Protein AF-A0A3P6DQB2-F1 (afdb_monomer_lite)

Structure (mmCIF, N/CA/C/O backbone):
data_AF-A0A3P6DQB2-F1
#
_entry.id   AF-A0A3P6DQB2-F1
#
loop_
_atom_site.group_PDB
_atom_site.id
_atom_site.type_symbol
_atom_site.label_atom_id
_atom_site.label_alt_id
_atom_site.label_comp_id
_atom_site.label_asym_id
_atom_site.label_entity_id
_atom_site.label_seq_id
_atom_site.pdbx_PDB_ins_code
_atom_site.Cartn_x
_atom_site.Cartn_y
_atom_site.Cartn_z
_atom_site.occupancy
_atom_site.B_iso_or_equiv
_atom_site.auth_seq_id
_atom_site.auth_comp_id
_atom_site.auth_asym_id
_atom_site.auth_atom_id
_atom_site.pdbx_PDB_model_num
ATOM 1 N N . MET A 1 1 ? -38.561 25.908 12.789 1.00 38.88 1 MET A N 1
ATOM 2 C CA . MET A 1 1 ? -37.422 25.007 12.507 1.00 38.88 1 MET A CA 1
ATOM 3 C C . MET A 1 1 ? -37.204 24.993 11.001 1.00 38.88 1 MET A C 1
ATOM 5 O O . MET A 1 1 ? -38.111 24.596 10.284 1.00 38.88 1 MET A O 1
ATOM 9 N N . ARG A 1 2 ? -36.082 25.537 10.513 1.00 34.03 2 ARG A N 1
ATOM 10 C CA . ARG A 1 2 ? -35.727 25.537 9.084 1.00 34.03 2 ARG A CA 1
ATOM 11 C C . ARG A 1 2 ? -34.991 24.234 8.777 1.00 34.03 2 ARG A C 1
ATOM 13 O O . ARG A 1 2 ? -33.963 23.963 9.385 1.00 34.03 2 ARG A O 1
ATOM 20 N N . ILE A 1 3 ? -35.547 23.441 7.874 1.00 56.62 3 ILE A N 1
ATOM 21 C CA . ILE A 1 3 ? -34.898 22.270 7.284 1.00 56.62 3 ILE A CA 1
ATOM 22 C C . ILE A 1 3 ? -34.013 22.753 6.131 1.00 56.62 3 ILE A C 1
ATOM 24 O O . ILE A 1 3 ? -34.502 23.400 5.207 1.00 56.62 3 ILE A O 1
ATOM 28 N N . ASN A 1 4 ? -32.710 22.488 6.212 1.00 58.38 4 ASN A N 1
ATOM 29 C CA . ASN A 1 4 ? -31.786 22.751 5.111 1.00 58.38 4 ASN A CA 1
ATOM 30 C C . ASN A 1 4 ? -32.036 21.707 4.012 1.00 58.38 4 ASN A C 1
ATOM 32 O O . ASN A 1 4 ? -32.092 20.516 4.333 1.00 58.38 4 ASN A O 1
ATOM 36 N N . PRO A 1 5 ? -32.186 22.106 2.740 1.00 48.09 5 PRO A N 1
ATOM 37 C CA . PRO A 1 5 ? -32.297 21.147 1.658 1.00 48.09 5 PRO A CA 1
ATOM 38 C C . PRO A 1 5 ? -30.951 20.438 1.500 1.00 48.09 5 PRO A C 1
ATOM 40 O O . PRO A 1 5 ? -29.894 21.067 1.464 1.00 48.09 5 PRO A O 1
ATOM 43 N N . ILE A 1 6 ? -31.006 19.111 1.430 1.00 51.44 6 ILE A N 1
ATOM 44 C CA . ILE A 1 6 ? -29.896 18.270 0.999 1.00 51.44 6 ILE A CA 1
ATOM 45 C C . ILE A 1 6 ? -29.652 18.637 -0.462 1.00 51.44 6 ILE A C 1
ATOM 47 O O . ILE A 1 6 ? -30.334 18.138 -1.357 1.00 51.44 6 ILE A O 1
ATOM 51 N N . THR A 1 7 ? -28.707 19.539 -0.714 1.00 47.84 7 THR A N 1
ATOM 52 C CA . THR A 1 7 ? -28.149 19.691 -2.050 1.00 47.84 7 THR A CA 1
ATOM 53 C C . THR A 1 7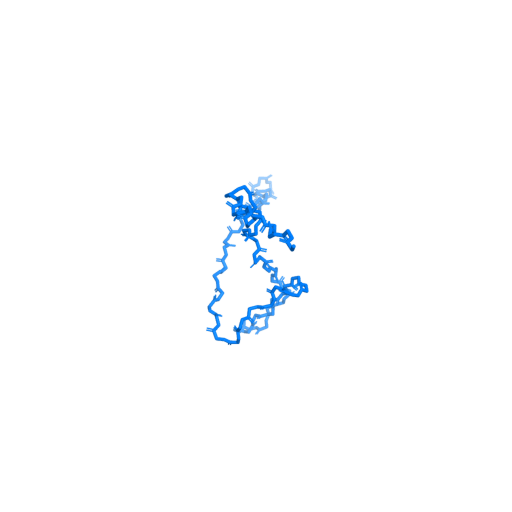 ? -27.286 18.460 -2.287 1.00 47.84 7 THR A C 1
ATOM 55 O O . THR A 1 7 ? -26.100 18.416 -1.966 1.00 47.84 7 THR A O 1
ATOM 58 N N . SER A 1 8 ? -27.910 17.401 -2.799 1.00 55.41 8 SER A N 1
ATOM 59 C CA . SER A 1 8 ? -27.217 16.334 -3.506 1.00 55.41 8 SER A CA 1
ATOM 60 C C . SER A 1 8 ? -26.687 16.930 -4.809 1.00 55.41 8 SER A C 1
ATOM 62 O O . SER A 1 8 ? -27.220 16.667 -5.885 1.00 55.41 8 SER A O 1
ATOM 64 N N . ASP A 1 9 ? -25.695 17.814 -4.697 1.00 51.56 9 ASP A N 1
ATOM 65 C CA . ASP A 1 9 ? -25.003 18.393 -5.834 1.00 51.56 9 ASP A CA 1
ATOM 66 C C . ASP A 1 9 ? -24.252 17.260 -6.544 1.00 51.56 9 ASP A C 1
ATOM 68 O O . ASP A 1 9 ? -23.266 16.743 -6.003 1.00 51.56 9 ASP A O 1
ATOM 72 N N . PRO A 1 10 ? -24.635 16.873 -7.776 1.00 54.94 10 PRO A N 1
ATOM 73 C CA . PRO A 1 10 ? -23.878 15.878 -8.532 1.00 54.94 10 PRO A CA 1
ATOM 74 C C . PRO A 1 10 ? -22.445 16.365 -8.820 1.00 54.94 10 PRO A C 1
ATOM 76 O O . PRO A 1 10 ? -21.554 15.553 -9.073 1.00 54.94 10 PRO A O 1
ATOM 79 N N . ALA A 1 11 ? -22.192 17.676 -8.696 1.00 48.22 11 ALA A N 1
ATOM 80 C CA . ALA A 1 11 ? -20.886 18.309 -8.852 1.00 48.22 11 ALA A CA 1
ATOM 81 C C . ALA A 1 11 ? -19.883 17.997 -7.720 1.00 48.22 11 ALA A C 1
ATOM 83 O O . ALA A 1 11 ? -18.675 18.095 -7.943 1.00 48.22 11 ALA A O 1
ATOM 84 N N . VAL A 1 12 ? -20.342 17.576 -6.532 1.00 48.62 12 VAL A N 1
ATOM 85 C CA . VAL A 1 12 ? -19.458 17.238 -5.394 1.00 48.62 12 VAL A CA 1
ATOM 86 C C . VAL A 1 12 ? -19.016 15.764 -5.416 1.00 48.62 12 VAL A C 1
ATOM 88 O O . VAL A 1 12 ? -18.062 15.390 -4.743 1.00 48.62 12 VAL A O 1
ATOM 91 N N . SER A 1 13 ? -19.601 14.926 -6.279 1.00 50.44 13 SER A N 1
ATOM 92 C CA . SER A 1 13 ? -19.243 13.499 -6.383 1.00 50.44 13 SER A CA 1
ATOM 93 C C . SER A 1 13 ? -18.080 13.184 -7.344 1.00 50.44 13 SER A C 1
ATOM 95 O O . SER A 1 13 ? -17.602 12.053 -7.394 1.00 50.44 13 SER A O 1
ATOM 97 N N . ILE A 1 14 ? -17.580 14.166 -8.107 1.00 48.97 14 ILE A N 1
ATOM 98 C CA . ILE A 1 14 ? -16.583 13.930 -9.177 1.00 48.97 14 ILE A CA 1
ATOM 99 C C . ILE A 1 14 ? -15.138 14.209 -8.710 1.00 48.97 14 ILE A C 1
ATOM 101 O O . ILE A 1 14 ? -14.183 13.882 -9.415 1.00 48.97 14 ILE A O 1
ATOM 105 N N . ARG A 1 15 ? -14.937 14.766 -7.506 1.00 49.28 15 ARG A N 1
ATOM 106 C CA . ARG A 1 15 ? -13.599 15.136 -6.997 1.00 49.28 15 ARG A CA 1
ATOM 107 C C . ARG A 1 15 ? -12.946 14.132 -6.042 1.00 49.28 15 ARG A C 1
ATOM 109 O O . ARG A 1 15 ? -11.756 14.262 -5.781 1.00 49.28 15 ARG A O 1
ATOM 116 N N . GLU A 1 16 ? -13.637 13.077 -5.617 1.00 56.69 16 GLU A N 1
ATOM 117 C CA . GLU A 1 16 ? -13.043 12.006 -4.798 1.00 56.69 16 GLU A CA 1
ATOM 118 C C . GLU A 1 16 ? -12.636 10.778 -5.632 1.00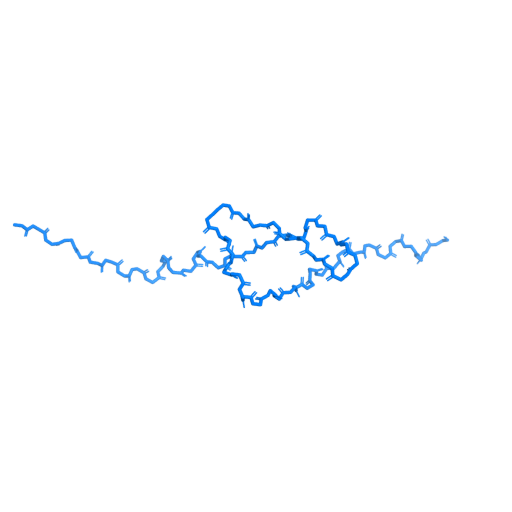 56.69 16 GLU A C 1
ATOM 120 O O . GLU A 1 16 ? -12.966 9.642 -5.318 1.00 56.69 16 GLU A O 1
ATOM 125 N N . LYS A 1 17 ? -11.922 10.975 -6.744 1.00 57.50 17 LYS A N 1
ATOM 126 C CA . LYS A 1 17 ? -11.511 9.860 -7.623 1.00 57.50 17 LYS A CA 1
ATOM 127 C C . LYS A 1 17 ? -10.147 9.248 -7.312 1.00 57.50 17 LYS A C 1
ATOM 129 O O . LYS A 1 17 ? -9.679 8.417 -8.084 1.00 57.50 17 LYS A O 1
ATOM 134 N N . ASN A 1 18 ? -9.495 9.627 -6.214 1.00 66.00 18 ASN A N 1
ATOM 135 C CA . ASN A 1 18 ? -8.068 9.350 -6.060 1.00 66.00 18 ASN A CA 1
ATOM 136 C C . ASN A 1 18 ? -7.703 8.736 -4.700 1.00 66.00 18 ASN A C 1
ATOM 138 O O . ASN A 1 18 ? -6.901 9.306 -3.965 1.00 66.00 18 ASN A O 1
ATOM 142 N N . ASN A 1 19 ? -8.199 7.530 -4.398 1.00 80.75 19 ASN A N 1
ATOM 143 C CA . ASN A 1 19 ? -7.569 6.643 -3.399 1.00 80.75 19 ASN A CA 1
ATOM 144 C C . ASN A 1 19 ? -6.273 6.042 -3.980 1.00 80.75 19 ASN A C 1
ATOM 146 O O . ASN A 1 19 ? -6.094 4.828 -4.036 1.00 80.75 19 ASN A O 1
ATOM 150 N N . LEU A 1 20 ? -5.410 6.902 -4.520 1.00 90.00 20 LEU A N 1
ATOM 151 C CA . LEU A 1 20 ? -4.160 6.515 -5.154 1.00 90.00 20 LEU A CA 1
ATOM 152 C C . LEU A 1 20 ? -3.063 6.510 -4.093 1.00 90.00 20 LEU A C 1
ATOM 154 O O . LEU A 1 20 ? -2.829 7.518 -3.426 1.00 90.00 20 LEU A O 1
ATOM 158 N N . GLY A 1 21 ? -2.402 5.367 -3.958 1.00 90.94 21 GLY A N 1
ATOM 159 C CA . GLY A 1 21 ? -1.180 5.220 -3.180 1.00 90.94 21 GLY A CA 1
ATOM 160 C C . GLY A 1 21 ? 0.054 5.265 -4.075 1.00 90.94 21 GLY A C 1
ATOM 161 O O . GLY A 1 21 ? -0.039 5.239 -5.306 1.00 90.94 21 GLY A O 1
ATOM 162 N N . ARG A 1 22 ? 1.226 5.316 -3.450 1.00 92.00 22 ARG A N 1
ATOM 163 C CA . ARG A 1 22 ? 2.515 5.130 -4.124 1.00 92.00 22 ARG A CA 1
ATOM 164 C C . ARG A 1 22 ? 3.223 3.929 -3.523 1.00 92.00 22 ARG A C 1
ATOM 166 O O . ARG A 1 22 ? 3.134 3.698 -2.320 1.00 92.00 22 ARG A O 1
ATOM 173 N N . ILE A 1 23 ? 3.933 3.188 -4.365 1.00 93.38 23 ILE A N 1
ATOM 174 C CA . ILE A 1 23 ? 4.823 2.123 -3.906 1.00 93.38 23 ILE A CA 1
ATOM 175 C C . ILE A 1 23 ? 5.970 2.785 -3.140 1.00 93.38 23 ILE A C 1
ATOM 177 O O . ILE A 1 23 ? 6.651 3.650 -3.691 1.00 93.38 23 ILE A O 1
ATOM 181 N N . ALA A 1 24 ? 6.139 2.412 -1.874 1.00 94.25 24 ALA A N 1
ATOM 182 C CA . ALA A 1 24 ? 7.207 2.912 -1.018 1.00 94.25 24 ALA A CA 1
ATOM 183 C C . ALA A 1 24 ? 8.431 1.994 -1.089 1.00 94.25 24 ALA A C 1
ATOM 185 O O . ALA A 1 24 ? 9.554 2.477 -1.220 1.00 94.25 24 ALA A O 1
ATOM 186 N N . GLN A 1 25 ? 8.205 0.677 -1.046 1.00 96.06 25 GLN A N 1
ATOM 187 C CA . GLN A 1 25 ? 9.273 -0.316 -1.035 1.00 96.06 25 GLN A CA 1
ATOM 188 C C . GLN A 1 25 ? 8.802 -1.667 -1.583 1.00 96.06 25 GLN A C 1
ATOM 190 O O . GLN A 1 25 ? 7.628 -2.014 -1.486 1.00 96.06 25 GLN A O 1
ATOM 195 N N . ILE A 1 26 ? 9.740 -2.432 -2.145 1.00 95.31 26 ILE A N 1
ATOM 196 C CA . ILE A 1 26 ? 9.547 -3.813 -2.600 1.00 95.31 26 ILE A CA 1
ATOM 197 C C . ILE A 1 26 ? 10.576 -4.689 -1.872 1.00 95.31 26 ILE A C 1
ATOM 199 O O . ILE A 1 26 ? 11.777 -4.461 -2.020 1.00 95.31 26 ILE A O 1
ATOM 203 N N . ILE A 1 27 ? 10.123 -5.678 -1.092 1.00 95.62 27 ILE A N 1
ATOM 204 C CA . ILE A 1 27 ? 10.975 -6.665 -0.407 1.00 95.62 27 ILE A CA 1
ATOM 205 C C . ILE A 1 27 ? 10.557 -8.069 -0.844 1.00 95.62 27 ILE A C 1
ATOM 207 O O . ILE A 1 27 ? 9.639 -8.674 -0.289 1.00 95.62 27 ILE A O 1
ATOM 211 N N . GLY A 1 28 ? 11.240 -8.610 -1.852 1.00 96.56 28 GLY A N 1
ATOM 212 C CA . GLY A 1 28 ? 10.854 -9.893 -2.441 1.00 96.56 28 GLY A CA 1
ATOM 213 C C . GLY A 1 28 ? 9.393 -9.848 -2.923 1.00 96.56 28 GLY A C 1
ATOM 214 O O . GLY A 1 28 ? 9.050 -8.939 -3.677 1.00 96.56 28 GLY A O 1
ATOM 215 N N . PRO A 1 29 ? 8.520 -10.784 -2.504 1.00 95.81 29 PRO A N 1
ATOM 216 C CA . PRO A 1 29 ? 7.104 -10.770 -2.879 1.00 95.81 29 PRO A CA 1
ATOM 217 C C . PRO A 1 29 ? 6.250 -9.766 -2.077 1.00 95.81 29 PRO A C 1
ATOM 219 O O . PRO A 1 29 ? 5.062 -9.629 -2.362 1.00 95.81 29 PRO A O 1
ATOM 222 N N . VAL A 1 30 ? 6.814 -9.095 -1.066 1.00 95.81 30 VAL A N 1
ATOM 223 C CA . VAL A 1 30 ? 6.097 -8.156 -0.189 1.00 95.81 30 VAL A CA 1
ATOM 224 C C . VAL A 1 30 ? 6.248 -6.725 -0.714 1.00 95.81 30 VAL A C 1
ATOM 226 O O . VAL A 1 30 ? 7.344 -6.301 -1.083 1.00 95.81 30 VAL A O 1
ATOM 229 N N . LEU A 1 31 ? 5.141 -5.979 -0.748 1.00 94.75 31 LEU A N 1
ATOM 230 C CA . LEU A 1 31 ? 5.060 -4.618 -1.279 1.00 94.75 31 LEU A CA 1
ATOM 231 C C . LEU A 1 31 ? 4.527 -3.657 -0.212 1.00 94.75 31 LEU A C 1
ATOM 233 O O . LEU A 1 31 ? 3.384 -3.800 0.223 1.00 94.75 31 LEU A O 1
ATOM 237 N N . ASP A 1 32 ? 5.307 -2.632 0.123 1.00 95.88 32 ASP A N 1
ATOM 238 C CA . ASP A 1 32 ? 4.864 -1.551 1.001 1.00 95.88 32 ASP A CA 1
ATOM 239 C C . ASP A 1 32 ? 4.267 -0.414 0.165 1.00 95.88 32 ASP A C 1
ATOM 241 O O . ASP A 1 32 ? 4.895 0.106 -0.766 1.00 95.88 32 ASP A O 1
ATOM 245 N N . VAL A 1 33 ? 3.043 -0.001 0.504 1.00 94.56 33 VAL A N 1
ATOM 246 C CA . VAL A 1 33 ? 2.301 1.046 -0.211 1.00 94.56 33 VAL A CA 1
ATOM 247 C C . VAL A 1 33 ? 1.895 2.149 0.759 1.00 94.56 33 VAL A C 1
ATOM 249 O O . VAL A 1 33 ? 1.229 1.900 1.761 1.00 94.56 33 VAL A O 1
ATOM 252 N N . ALA A 1 34 ? 2.260 3.388 0.433 1.00 95.12 34 ALA A N 1
ATOM 253 C CA . ALA A 1 34 ? 1.885 4.563 1.206 1.00 95.12 34 ALA A CA 1
ATOM 254 C C . ALA A 1 34 ? 0.615 5.204 0.631 1.00 95.12 34 ALA A C 1
ATOM 256 O O . ALA A 1 34 ? 0.553 5.528 -0.561 1.00 95.12 34 ALA A O 1
ATOM 257 N N . PHE A 1 35 ? -0.374 5.432 1.496 1.00 94.06 35 PHE A N 1
ATOM 258 C CA . PHE A 1 35 ? -1.592 6.180 1.187 1.00 94.06 35 PHE A CA 1
ATOM 259 C C . PHE A 1 35 ? -1.642 7.486 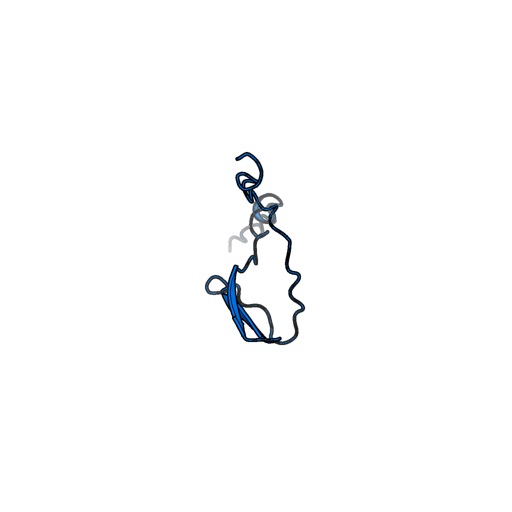1.990 1.00 94.06 35 PHE A C 1
ATOM 261 O O . PHE A 1 35 ? -1.104 7.546 3.098 1.00 94.06 35 PHE A O 1
ATOM 268 N N . PRO A 1 36 ? -2.306 8.531 1.470 1.00 93.12 36 PRO A N 1
ATOM 269 C CA . PRO A 1 36 ? -2.608 9.725 2.249 1.00 93.12 36 PRO A CA 1
ATOM 270 C C . PRO A 1 36 ? -3.404 9.399 3.527 1.00 93.12 36 PRO A C 1
ATOM 272 O O . PRO A 1 36 ? -4.150 8.411 3.560 1.00 93.12 36 PRO A O 1
ATOM 275 N N . PRO A 1 37 ? -3.308 10.244 4.568 1.00 92.06 37 PRO A N 1
ATOM 276 C CA . PRO A 1 37 ? -4.071 10.056 5.797 1.00 92.06 37 PRO A CA 1
ATOM 277 C C . PRO A 1 37 ? -5.579 10.028 5.508 1.00 92.06 37 PRO A C 1
ATOM 279 O O . PRO A 1 37 ? -6.083 10.789 4.683 1.00 92.06 37 PRO A O 1
ATOM 282 N N . GLY A 1 38 ? -6.301 9.121 6.170 1.00 91.88 38 GLY A N 1
ATOM 283 C CA . GLY A 1 38 ? -7.748 8.942 5.984 1.00 91.88 38 GLY A CA 1
ATOM 284 C C . GLY A 1 38 ? -8.161 8.236 4.684 1.00 91.88 38 GLY A C 1
ATOM 285 O O . GLY A 1 38 ? -9.354 8.050 4.459 1.00 91.88 38 GLY A O 1
ATOM 286 N N . LYS A 1 39 ? -7.208 7.819 3.837 1.00 92.19 39 LYS A N 1
ATOM 287 C CA . LYS A 1 39 ? -7.462 7.071 2.590 1.00 92.19 39 LYS A CA 1
ATOM 288 C C . LYS A 1 39 ? -6.838 5.665 2.599 1.00 92.19 39 LYS A C 1
ATOM 290 O O . LYS A 1 39 ? -6.629 5.077 1.540 1.00 92.19 39 LYS A O 1
ATOM 295 N N . MET A 1 40 ? -6.534 5.129 3.784 1.00 94.06 40 MET A N 1
ATOM 296 C CA . MET A 1 40 ? -6.008 3.771 3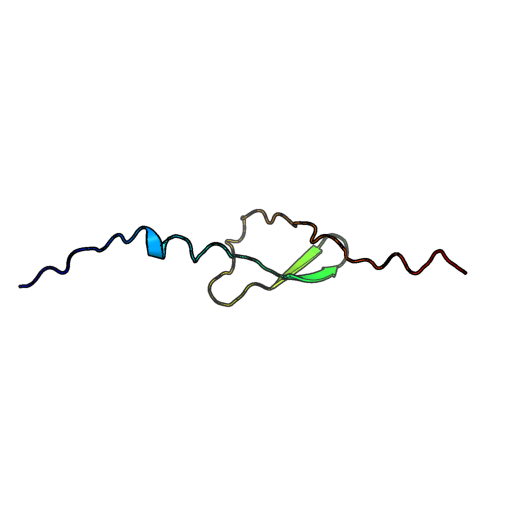.947 1.00 94.06 40 MET A CA 1
ATOM 297 C C . MET A 1 40 ? -7.089 2.731 3.588 1.00 94.06 40 MET A C 1
ATOM 299 O O . MET A 1 40 ? -8.190 2.802 4.137 1.00 94.06 40 MET A O 1
ATOM 303 N N . PRO A 1 41 ? -6.820 1.783 2.672 1.00 93.75 41 PRO A N 1
ATOM 304 C CA . PRO A 1 41 ? -7.768 0.724 2.327 1.00 93.75 41 PRO A CA 1
ATOM 305 C C . PRO A 1 41 ? -7.990 -0.272 3.474 1.00 93.75 41 PRO A C 1
ATOM 307 O O . PRO A 1 41 ? -7.129 -0.447 4.334 1.00 93.75 41 PRO A O 1
ATOM 310 N N . ASN A 1 42 ? -9.118 -0.986 3.444 1.00 94.25 42 ASN A N 1
ATOM 311 C CA . ASN A 1 42 ? -9.367 -2.094 4.369 1.00 94.25 42 ASN A CA 1
ATOM 312 C C . ASN A 1 42 ? -8.399 -3.259 4.105 1.00 94.25 42 ASN A C 1
ATOM 314 O O . ASN A 1 42 ? -7.977 -3.487 2.972 1.00 94.25 42 ASN A O 1
ATOM 318 N N . ILE A 1 43 ? -8.119 -4.046 5.144 1.00 93.38 43 ILE A N 1
ATOM 319 C CA . ILE A 1 43 ? -7.070 -5.083 5.174 1.00 93.38 43 ILE A CA 1
ATOM 320 C C . ILE A 1 43 ? -7.230 -6.262 4.194 1.00 93.38 43 ILE A C 1
ATOM 322 O O . ILE A 1 43 ? -6.294 -7.032 4.026 1.00 93.38 43 ILE A O 1
ATOM 326 N N . TYR A 1 44 ? -8.368 -6.404 3.516 1.00 95.94 44 TYR A N 1
ATOM 327 C CA . TYR A 1 44 ? -8.588 -7.437 2.490 1.00 95.94 44 TYR A CA 1
ATOM 328 C C . TYR A 1 44 ? -8.946 -6.849 1.120 1.00 95.94 44 TYR A C 1
ATOM 330 O O . TYR A 1 44 ? -9.404 -7.563 0.228 1.00 95.94 44 TYR A O 1
ATOM 338 N N . ASN A 1 45 ? -8.747 -5.541 0.935 1.00 94.12 45 ASN A N 1
ATOM 339 C CA . ASN A 1 45 ? -8.950 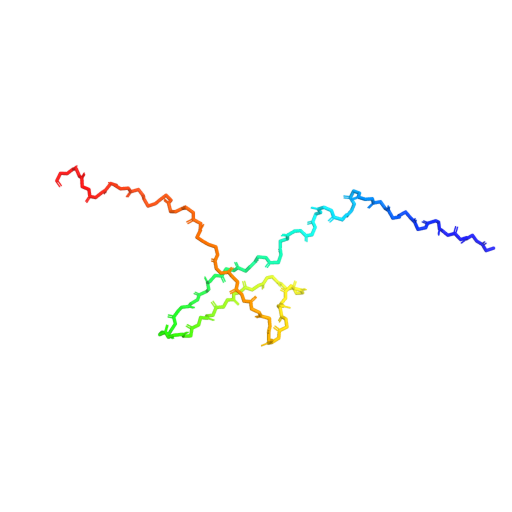-4.906 -0.359 1.00 94.12 45 ASN A CA 1
ATOM 340 C C . ASN A 1 45 ? -7.802 -5.260 -1.306 1.00 94.12 45 ASN A C 1
ATOM 342 O O . ASN A 1 45 ? -6.628 -5.092 -0.978 1.00 94.12 45 ASN A O 1
ATOM 346 N N . ALA A 1 46 ? -8.150 -5.674 -2.521 1.00 94.06 46 ALA A N 1
ATOM 347 C CA . ALA A 1 46 ? -7.172 -5.851 -3.581 1.00 94.06 46 ALA A CA 1
ATOM 348 C C . ALA A 1 46 ? -6.640 -4.490 -4.057 1.00 94.06 46 ALA A C 1
ATOM 350 O O . ALA A 1 46 ? -7.407 -3.552 -4.294 1.00 94.06 46 ALA A O 1
ATOM 351 N N . LEU A 1 47 ? -5.323 -4.400 -4.240 1.00 93.19 47 LEU A N 1
ATOM 352 C CA . LEU A 1 47 ? -4.670 -3.255 -4.866 1.00 93.19 47 LEU A CA 1
ATOM 353 C C . LEU A 1 47 ? -4.325 -3.605 -6.311 1.00 93.19 47 LEU A C 1
ATOM 355 O O . LEU A 1 47 ? -3.700 -4.628 -6.577 1.00 93.19 47 LEU A O 1
ATOM 359 N N . VAL A 1 48 ? -4.714 -2.740 -7.246 1.00 91.56 48 VAL A N 1
ATOM 360 C CA . VAL A 1 48 ? -4.327 -2.863 -8.655 1.00 91.56 48 VAL A CA 1
ATOM 361 C C . VAL A 1 48 ? -3.218 -1.863 -8.931 1.00 91.56 48 VAL A C 1
ATOM 363 O O . VAL A 1 48 ? -3.429 -0.650 -8.858 1.00 91.56 48 VAL A O 1
ATOM 366 N N . VAL A 1 49 ? -2.034 -2.370 -9.265 1.00 89.88 49 VAL A N 1
ATOM 367 C CA . VAL A 1 49 ? -0.919 -1.530 -9.700 1.00 89.88 49 VAL A CA 1
ATOM 368 C C . VAL A 1 49 ? -1.163 -1.143 -11.152 1.00 89.88 49 VAL A C 1
ATOM 370 O O . VAL A 1 49 ? -1.277 -1.996 -12.027 1.00 89.88 49 VAL A O 1
ATOM 373 N N . LYS A 1 50 ? -1.269 0.161 -11.407 1.00 86.31 50 LYS A N 1
ATOM 374 C CA . LYS A 1 50 ? -1.294 0.686 -12.771 1.00 86.31 50 LYS A CA 1
ATOM 375 C C . LYS A 1 50 ? 0.128 1.007 -13.185 1.00 86.31 50 LYS A C 1
ATOM 377 O O . LYS A 1 50 ? 0.820 1.737 -12.478 1.00 86.31 50 LYS A O 1
ATOM 382 N N . GLU A 1 51 ? 0.529 0.529 -14.354 1.00 79.12 51 GLU A N 1
ATOM 383 C CA . GLU A 1 51 ? 1.732 1.043 -14.987 1.00 79.12 51 GLU A CA 1
ATOM 384 C C . GLU A 1 51 ? 1.516 2.521 -15.315 1.00 79.12 51 GLU A C 1
ATOM 386 O O . GLU A 1 51 ? 0.667 2.903 -16.124 1.00 79.12 51 GLU A O 1
ATOM 391 N N . SER A 1 52 ? 2.283 3.384 -14.658 1.00 67.19 52 SER A N 1
ATOM 392 C CA . SER A 1 52 ? 2.499 4.725 -15.175 1.00 67.19 52 SER A CA 1
ATOM 393 C C . SER A 1 52 ? 3.424 4.534 -16.366 1.00 67.19 52 SER A C 1
ATOM 395 O O . SER A 1 52 ? 4.529 4.029 -16.170 1.00 67.19 52 SER A O 1
ATOM 397 N N . ARG A 1 53 ? 2.980 4.894 -17.580 1.00 65.62 53 ARG A N 1
ATOM 398 C CA . ARG A 1 53 ? 3.839 4.907 -18.773 1.00 65.62 53 ARG A CA 1
ATOM 399 C C . ARG A 1 53 ? 5.212 5.430 -18.377 1.00 65.62 53 ARG A C 1
ATOM 401 O O . ARG A 1 53 ? 5.342 6.598 -18.009 1.00 65.62 53 ARG A O 1
ATOM 408 N N . TYR A 1 54 ? 6.221 4.575 -18.435 1.00 55.97 54 TYR A N 1
ATOM 409 C CA . TYR A 1 54 ? 7.574 5.042 -18.269 1.00 55.97 54 TYR A CA 1
ATOM 410 C C . TYR A 1 54 ? 7.871 5.985 -19.439 1.00 55.97 54 TYR A C 1
ATOM 412 O O . TYR A 1 54 ? 7.981 5.552 -20.583 1.00 55.97 54 TYR A O 1
ATOM 420 N N . ALA A 1 55 ? 8.106 7.263 -19.143 1.00 54.44 55 ALA A N 1
ATOM 421 C CA . ALA A 1 55 ? 9.156 8.001 -19.833 1.00 54.44 55 ALA A CA 1
ATOM 422 C C . ALA A 1 55 ? 10.504 7.430 -19.358 1.00 54.44 55 ALA A C 1
ATOM 424 O O . ALA A 1 55 ? 11.318 8.116 -18.749 1.00 54.44 55 ALA A O 1
ATOM 425 N N . TRP A 1 56 ? 10.725 6.131 -19.581 1.00 52.56 56 TRP A N 1
ATOM 426 C CA . TRP A 1 56 ? 12.068 5.592 -19.617 1.00 52.56 56 TRP A CA 1
ATOM 427 C C . TRP A 1 56 ? 12.614 6.179 -20.901 1.00 52.56 56 TRP A C 1
ATOM 429 O O . TRP A 1 56 ? 12.298 5.702 -21.991 1.00 52.56 56 TRP A O 1
ATOM 439 N N . SER A 1 57 ? 13.331 7.294 -20.781 1.00 57.44 57 SER A N 1
ATOM 440 C CA . SER A 1 57 ? 14.088 7.817 -21.900 1.00 57.44 57 SER A CA 1
ATOM 441 C C . SER A 1 5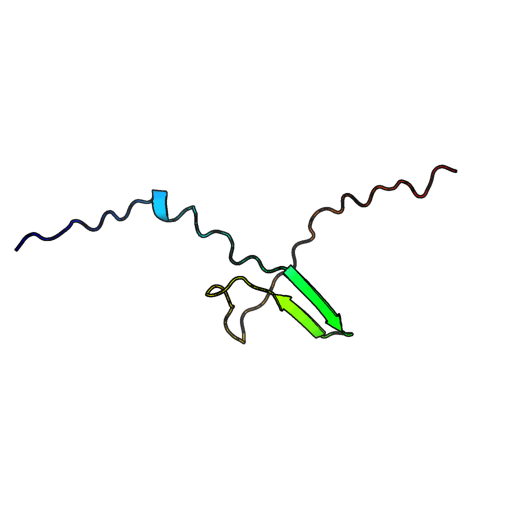7 ? 14.935 6.662 -22.422 1.00 57.44 57 SER A C 1
ATOM 443 O O . SER A 1 57 ? 15.851 6.200 -21.741 1.00 57.44 57 SER A O 1
ATOM 445 N N . ARG A 1 58 ? 14.604 6.149 -23.611 1.00 53.78 58 ARG A N 1
ATOM 446 C CA . ARG A 1 58 ? 15.416 5.165 -24.334 1.00 53.78 58 ARG A CA 1
ATOM 447 C C . ARG A 1 58 ? 16.733 5.785 -24.826 1.00 53.78 58 ARG A C 1
ATOM 449 O O . ARG A 1 58 ? 17.287 5.321 -25.810 1.00 53.78 58 ARG A O 1
ATOM 456 N N . ASN A 1 59 ? 17.301 6.757 -24.112 1.00 55.38 59 ASN A N 1
ATOM 457 C CA . ASN A 1 59 ? 18.663 7.229 -24.339 1.00 55.38 59 ASN A CA 1
ATOM 458 C C . ASN A 1 59 ? 19.662 6.245 -23.720 1.00 55.38 59 ASN A C 1
ATOM 460 O O . ASN A 1 59 ? 20.444 6.588 -22.835 1.00 55.38 59 ASN A O 1
ATOM 464 N N . LYS A 1 60 ? 19.593 4.984 -24.144 1.00 58.69 60 LYS A N 1
ATOM 465 C CA . LYS A 1 60 ? 20.659 4.016 -23.894 1.00 58.69 60 LYS A CA 1
ATOM 466 C C . LYS A 1 60 ? 20.784 2.980 -25.003 1.00 58.69 60 LYS A C 1
ATOM 468 O O . LYS A 1 60 ? 21.107 1.835 -24.725 1.00 58.69 60 LYS A O 1
ATOM 473 N N . CYS A 1 61 ? 20.516 3.393 -26.236 1.00 54.50 61 CYS A N 1
ATOM 474 C CA . CYS A 1 61 ? 20.980 2.740 -27.457 1.00 54.50 61 CYS A CA 1
ATOM 475 C C . CYS A 1 61 ? 21.067 3.833 -28.534 1.00 54.50 61 CYS A C 1
ATOM 477 O O . CYS A 1 61 ? 20.122 3.961 -29.292 1.00 54.50 61 CYS A O 1
ATOM 479 N N . ASP A 1 62 ? 22.103 4.676 -28.493 1.00 55.09 62 ASP A N 1
ATOM 480 C CA . ASP A 1 62 ? 22.619 5.473 -29.626 1.00 55.09 62 ASP A CA 1
ATOM 481 C C . ASP A 1 62 ? 23.950 6.130 -29.190 1.00 55.09 62 ASP A C 1
ATOM 483 O O . ASP A 1 62 ? 24.010 7.333 -28.939 1.00 55.09 62 ASP A O 1
ATOM 487 N N . LEU A 1 63 ? 24.961 5.272 -28.963 1.00 53.97 63 LEU A N 1
ATOM 488 C CA . LEU A 1 63 ? 26.427 5.404 -29.146 1.00 53.97 63 LEU A CA 1
ATOM 489 C C . LEU A 1 63 ? 27.154 4.322 -28.336 1.00 53.97 63 LEU A C 1
ATOM 491 O O . LEU A 1 63 ? 27.010 4.310 -27.092 1.00 53.97 63 LEU A O 1
#

Organism: Brassica oleracea (NCBI:txid3712)

InterPro domains:
  IPR004100 ATPase, F1/V1/A1 complex, alpha/beta subunit, N-terminal domain [PF02874] (23-51)
  IPR036121 ATPase, F1/V1/A1 complex, alpha/beta subunit, N-terminal domain superfamily [SSF50615] (19-57)

Radius of gyration: 20.31 Å; chains: 1; bounding box: 64×36×42 Å

Foldseek 3Di:
DDDDDPPPPVVVVPPPPDLDWDFPDDDPPDTDTDGDPPSDDDPPDDDDDDDPPDPPVPVPPDD

pLDDT: mean 74.08, std 20.29, range [34.03, 96.56]

Secondary structure (DSSP, 8-state):
-PPPP----GGGSSS------EEEEEETTEEEEE--TT-PPPTTPPP-----------TTS--

Sequence (63 aa):
MRINPITSDPAVSIREKNNLGRIAQIIGPVLDVAFPPGKMPNIYNALVVKESRYAWSRNKCDL